Protein AF-A0A3P6GX51-F1 (afdb_monomer_lite)

Structure (mmCIF, N/CA/C/O backbone):
data_AF-A0A3P6GX51-F1
#
_entry.id   AF-A0A3P6GX51-F1
#
loop_
_atom_site.group_PDB
_atom_site.id
_atom_site.type_symbol
_atom_site.label_atom_id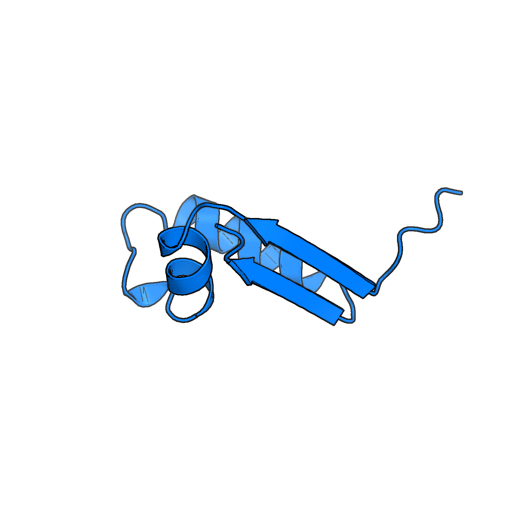
_atom_site.label_alt_id
_atom_site.label_comp_id
_atom_site.label_asym_id
_atom_site.label_entity_id
_atom_site.label_seq_id
_atom_site.pdbx_PDB_ins_code
_atom_site.Cartn_x
_atom_site.Cartn_y
_atom_site.Cartn_z
_atom_site.occupancy
_atom_site.B_iso_or_equiv
_atom_site.auth_seq_id
_atom_site.auth_comp_id
_atom_site.auth_asym_id
_atom_site.auth_atom_id
_atom_site.pdbx_PDB_model_num
ATOM 1 N N . MET A 1 1 ? 29.051 5.212 -3.534 1.00 50.97 1 MET A N 1
ATOM 2 C CA . MET A 1 1 ? 27.669 5.575 -3.159 1.00 50.97 1 MET A CA 1
ATOM 3 C C . MET A 1 1 ? 26.766 4.453 -3.630 1.00 50.97 1 MET A C 1
ATOM 5 O O . MET A 1 1 ? 26.867 4.096 -4.795 1.00 50.97 1 MET A O 1
ATOM 9 N N . LEU A 1 2 ? 25.968 3.848 -2.746 1.00 57.16 2 LEU A N 1
ATOM 10 C CA . LEU A 1 2 ? 24.948 2.888 -3.175 1.00 57.16 2 LEU A CA 1
ATOM 11 C C . LEU A 1 2 ? 23.919 3.671 -3.989 1.00 57.16 2 LEU A C 1
ATOM 13 O O . LEU A 1 2 ? 23.203 4.504 -3.438 1.00 57.16 2 LEU A O 1
ATOM 17 N N . GLN A 1 3 ? 23.904 3.467 -5.304 1.00 59.00 3 GLN A N 1
ATOM 18 C CA . GLN A 1 3 ? 22.864 4.008 -6.164 1.00 59.00 3 GLN A CA 1
ATOM 19 C C . GLN A 1 3 ? 21.608 3.184 -5.888 1.00 59.00 3 GLN A C 1
ATOM 21 O O . GLN A 1 3 ? 21.389 2.136 -6.488 1.00 59.00 3 GLN A O 1
ATOM 26 N N . LEU A 1 4 ? 20.842 3.607 -4.883 1.00 66.69 4 LEU A N 1
ATOM 27 C CA . LEU A 1 4 ? 19.539 3.026 -4.605 1.00 66.69 4 LEU A CA 1
ATOM 28 C C . LEU A 1 4 ? 18.672 3.279 -5.835 1.00 66.69 4 LEU A C 1
ATOM 30 O O . LEU A 1 4 ? 18.489 4.426 -6.246 1.00 66.69 4 LEU A O 1
ATOM 34 N N . SER A 1 5 ? 18.191 2.196 -6.443 1.00 75.12 5 SER A N 1
ATOM 35 C CA . SER A 1 5 ? 17.192 2.298 -7.495 1.00 75.12 5 SER A CA 1
ATOM 36 C C . SER A 1 5 ? 15.990 3.042 -6.931 1.00 75.12 5 SER A C 1
ATOM 38 O O . SER A 1 5 ? 15.436 2.667 -5.899 1.00 75.12 5 SER A O 1
ATOM 40 N N . THR A 1 6 ? 15.588 4.111 -7.606 1.00 80.44 6 THR A N 1
ATOM 41 C CA . THR A 1 6 ? 14.341 4.811 -7.303 1.00 80.44 6 THR A CA 1
ATOM 42 C C . THR A 1 6 ? 13.121 4.063 -7.847 1.00 80.44 6 THR A C 1
ATOM 44 O O . THR A 1 6 ? 12.001 4.453 -7.538 1.00 80.44 6 THR A O 1
ATOM 47 N N . TYR A 1 7 ? 13.334 2.990 -8.617 1.00 90.06 7 TYR A N 1
ATOM 48 C CA . TYR A 1 7 ? 12.314 2.060 -9.098 1.00 90.06 7 TYR A CA 1
ATOM 49 C C . TYR A 1 7 ? 12.410 0.765 -8.303 1.00 90.06 7 TYR A C 1
ATOM 51 O O . TYR A 1 7 ? 13.446 0.091 -8.339 1.00 90.06 7 TYR A O 1
ATOM 59 N N . GLN A 1 8 ? 11.347 0.412 -7.590 1.00 91.06 8 GLN A N 1
ATOM 60 C CA . GLN A 1 8 ? 11.357 -0.742 -6.709 1.00 91.06 8 GLN A CA 1
ATOM 61 C C . GLN A 1 8 ? 10.104 -1.599 -6.896 1.00 91.06 8 GLN A C 1
ATOM 63 O O . GLN A 1 8 ? 8.974 -1.131 -6.776 1.00 91.06 8 GLN A O 1
ATOM 68 N N . ALA A 1 9 ? 10.328 -2.884 -7.158 1.00 94.06 9 ALA A N 1
ATOM 69 C CA . ALA A 1 9 ? 9.292 -3.902 -7.207 1.00 94.06 9 ALA A CA 1
ATOM 70 C C . ALA A 1 9 ? 9.529 -4.923 -6.093 1.00 94.06 9 ALA A C 1
ATOM 72 O O . ALA A 1 9 ? 10.660 -5.373 -5.884 1.00 94.06 9 ALA A O 1
ATOM 73 N N . PHE A 1 10 ? 8.465 -5.271 -5.380 1.00 95.00 10 PHE A N 1
ATOM 74 C CA . PHE A 1 10 ? 8.457 -6.277 -4.326 1.00 95.00 10 PHE A CA 1
ATOM 75 C C . PHE A 1 10 ? 7.460 -7.389 -4.658 1.00 95.00 10 PHE A C 1
ATOM 77 O O . PHE A 1 10 ? 6.415 -7.153 -5.263 1.00 95.00 10 PHE A O 1
ATOM 84 N N . GLY A 1 11 ? 7.774 -8.603 -4.218 1.00 97.06 11 GLY A N 1
ATOM 85 C CA . GLY A 1 11 ? 6.841 -9.722 -4.176 1.00 97.06 11 GLY A CA 1
ATOM 86 C C . GLY A 1 11 ? 6.512 -10.069 -2.729 1.00 97.06 11 GLY A C 1
ATOM 87 O O . GLY A 1 11 ? 7.384 -9.969 -1.866 1.00 97.06 11 GLY A O 1
ATOM 88 N N . THR A 1 12 ? 5.273 -10.463 -2.456 1.00 97.50 12 THR A N 1
ATOM 89 C CA . THR A 1 12 ? 4.856 -10.963 -1.141 1.00 97.50 12 THR A CA 1
ATOM 90 C C . THR A 1 12 ? 3.912 -12.149 -1.291 1.00 97.50 12 THR A C 1
ATOM 92 O O . THR A 1 12 ? 3.051 -12.148 -2.161 1.00 97.50 12 THR A O 1
ATOM 95 N N . ASP A 1 13 ? 4.046 -13.142 -0.423 1.00 98.06 13 ASP A N 1
ATOM 96 C CA . ASP A 1 13 ? 3.099 -14.248 -0.239 1.00 98.06 13 ASP A CA 1
ATOM 97 C C . ASP A 1 13 ? 1.917 -13.862 0.674 1.00 98.06 13 ASP A C 1
ATOM 99 O O . ASP A 1 13 ? 0.976 -14.629 0.875 1.00 98.06 13 ASP A O 1
ATOM 103 N N . CYS A 1 14 ? 1.914 -12.639 1.209 1.00 97.06 14 CYS A N 1
ATOM 104 C CA . CYS A 1 14 ? 0.844 -12.121 2.043 1.00 97.06 14 CYS A CA 1
ATOM 105 C C . CYS A 1 14 ? -0.145 -11.306 1.202 1.00 97.06 14 CYS A C 1
ATOM 107 O O . CYS A 1 14 ? 0.054 -10.121 0.921 1.00 97.06 14 CYS A O 1
ATOM 109 N N . LYS A 1 15 ? -1.262 -11.933 0.821 1.00 96.75 15 LYS A N 1
ATOM 110 C CA . LYS A 1 15 ? -2.345 -11.258 0.084 1.00 96.75 15 LYS A CA 1
ATOM 111 C C . LYS A 1 15 ? -2.942 -10.075 0.860 1.00 96.75 15 LYS A C 1
ATOM 113 O O . LYS A 1 15 ? -3.331 -9.068 0.260 1.00 96.75 15 LYS A O 1
ATOM 118 N N . ASP A 1 16 ? -2.970 -10.173 2.186 1.00 97.19 16 ASP A N 1
ATOM 119 C CA . ASP A 1 16 ? -3.479 -9.105 3.043 1.00 97.19 16 ASP A CA 1
ATOM 120 C C . ASP A 1 16 ? -2.573 -7.875 2.996 1.00 97.19 16 ASP A C 1
ATOM 122 O O . ASP A 1 16 ? -3.089 -6.765 2.952 1.00 97.19 16 ASP A O 1
ATOM 126 N N . LEU A 1 17 ? -1.249 -8.032 2.871 1.00 96.62 17 LEU A N 1
ATOM 127 C CA . LEU A 1 17 ? -0.327 -6.898 2.746 1.00 96.62 17 LEU A CA 1
ATOM 128 C C . LEU A 1 17 ? -0.612 -6.063 1.489 1.00 96.62 17 LEU A C 1
ATOM 130 O O . LEU A 1 17 ? -0.604 -4.833 1.540 1.00 96.62 17 LEU A O 1
ATOM 134 N N . VAL A 1 18 ? -0.917 -6.717 0.365 1.00 96.69 18 VAL A N 1
ATOM 135 C CA . VAL A 1 18 ? -1.321 -6.016 -0.865 1.00 96.69 18 VAL A CA 1
ATOM 136 C C . VAL A 1 18 ? -2.627 -5.248 -0.636 1.00 96.69 18 VAL A C 1
ATOM 138 O O . VAL A 1 18 ? -2.733 -4.083 -1.024 1.00 96.69 18 VAL A O 1
ATOM 141 N N . SER A 1 19 ? -3.591 -5.863 0.054 1.00 97.19 19 SER A N 1
ATOM 142 C CA . SER A 1 19 ? -4.883 -5.245 0.387 1.00 97.19 19 SER A CA 1
ATOM 143 C C . SER A 1 19 ? -4.732 -4.057 1.345 1.00 97.19 19 SER A C 1
ATOM 145 O O . SER A 1 19 ? -5.337 -3.010 1.129 1.00 97.19 19 SER A O 1
ATOM 147 N N . MET A 1 20 ? -3.870 -4.172 2.359 1.00 97.12 20 MET A N 1
ATOM 148 C CA . MET A 1 20 ? -3.577 -3.109 3.325 1.00 97.12 20 MET A CA 1
ATOM 149 C C . MET A 1 20 ? -2.969 -1.863 2.671 1.00 97.12 20 MET A C 1
ATOM 151 O O . MET A 1 20 ? -3.174 -0.749 3.143 1.00 97.12 20 MET A O 1
ATOM 155 N N . ILE A 1 21 ? -2.210 -2.027 1.586 1.00 94.56 21 ILE A N 1
AT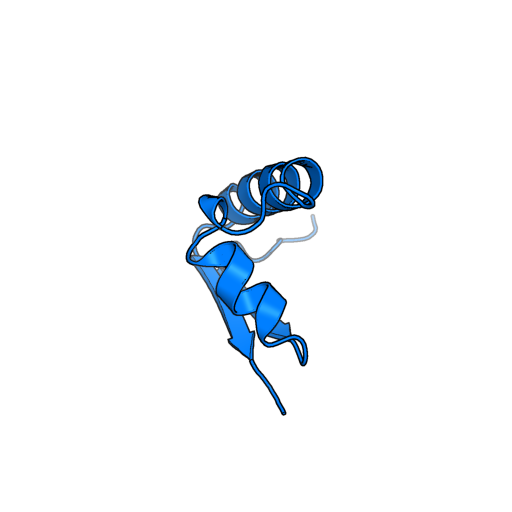OM 156 C CA . ILE A 1 21 ? -1.618 -0.899 0.854 1.00 94.56 21 ILE A CA 1
ATOM 157 C C . ILE A 1 21 ? -2.651 -0.225 -0.059 1.00 94.56 21 ILE A C 1
ATOM 159 O O . ILE A 1 21 ? -2.551 0.980 -0.296 1.00 94.56 21 ILE A O 1
ATOM 163 N N . GLN A 1 22 ? -3.624 -0.980 -0.579 1.00 94.69 22 GLN A N 1
ATOM 164 C CA . GLN A 1 22 ? -4.705 -0.450 -1.417 1.00 94.69 22 GLN A CA 1
ATOM 165 C C . GLN A 1 22 ? -5.748 0.316 -0.597 1.00 94.69 22 GLN A C 1
ATOM 167 O O . GLN A 1 22 ? -6.171 1.391 -1.015 1.00 94.69 22 GLN A O 1
ATOM 172 N N . ASP A 1 23 ? -6.121 -0.211 0.570 1.00 96.69 23 ASP A N 1
ATOM 173 C CA . ASP A 1 23 ? -7.062 0.424 1.492 1.00 96.69 23 ASP A CA 1
ATOM 174 C C . ASP A 1 23 ? -6.547 0.358 2.941 1.00 96.69 23 ASP A C 1
ATOM 176 O O . ASP A 1 23 ? -6.991 -0.477 3.733 1.00 96.69 23 ASP A O 1
ATOM 180 N N . PRO A 1 24 ? -5.604 1.235 3.330 1.00 95.75 24 PRO A N 1
ATOM 181 C CA . PRO A 1 24 ? -5.065 1.244 4.689 1.00 95.75 24 PRO A CA 1
ATOM 182 C C . PRO A 1 24 ? -6.111 1.611 5.753 1.00 95.75 24 PRO A C 1
ATOM 184 O O . PRO A 1 24 ? -5.919 1.297 6.928 1.00 95.75 24 PRO A O 1
ATOM 187 N N . GLY A 1 25 ? -7.222 2.255 5.369 1.00 96.31 25 GLY A N 1
ATOM 188 C CA . GLY A 1 25 ? -8.297 2.640 6.287 1.00 96.31 25 GLY A CA 1
ATOM 189 C C . GLY A 1 25 ? -9.071 1.443 6.844 1.00 96.31 25 GLY A C 1
ATOM 190 O O . GLY A 1 25 ? -9.561 1.507 7.972 1.00 96.31 25 GLY A O 1
ATOM 191 N N . ALA A 1 26 ? -9.113 0.333 6.103 1.00 97.75 26 ALA A N 1
ATOM 192 C CA . ALA A 1 26 ? -9.740 -0.913 6.540 1.00 97.75 26 ALA A CA 1
ATOM 193 C C . ALA A 1 26 ? -8.951 -1.661 7.637 1.00 97.75 26 ALA A C 1
ATOM 195 O O . ALA A 1 26 ? -9.474 -2.608 8.224 1.00 97.75 26 ALA A O 1
ATOM 196 N N . TRP A 1 27 ? -7.717 -1.236 7.951 1.00 97.69 27 TRP A N 1
ATOM 197 C CA . TRP A 1 27 ? -6.797 -1.956 8.843 1.00 97.69 27 TRP A CA 1
ATOM 198 C C . TRP A 1 27 ? -6.301 -1.093 10.019 1.00 97.69 27 TRP A C 1
ATOM 200 O O . TRP A 1 27 ? -5.095 -0.884 10.179 1.00 97.69 27 TRP A O 1
ATOM 210 N N . PRO A 1 28 ? -7.199 -0.607 10.899 1.00 97.06 28 PRO A N 1
ATOM 211 C CA . PRO A 1 28 ? -6.844 0.333 11.969 1.00 97.06 28 PRO A CA 1
ATOM 212 C C . PRO A 1 28 ? -5.816 -0.226 12.966 1.00 97.06 28 PRO A C 1
ATOM 214 O O . PRO A 1 28 ? -4.992 0.526 13.492 1.00 97.06 28 PRO A O 1
ATOM 217 N N . ASN A 1 29 ? -5.811 -1.547 13.171 1.00 98.06 29 ASN A N 1
ATOM 218 C CA . ASN A 1 29 ? -4.855 -2.232 14.046 1.00 98.06 29 ASN A CA 1
ATOM 219 C C . ASN A 1 29 ? -3.406 -2.166 13.535 1.00 98.06 29 ASN A C 1
ATOM 221 O O . ASN A 1 29 ? -2.494 -2.316 14.338 1.00 98.06 29 ASN A O 1
ATOM 225 N N . PHE A 1 30 ? -3.198 -1.910 12.238 1.00 97.62 30 PHE A N 1
ATOM 226 C CA . PHE A 1 30 ? -1.879 -1.773 11.603 1.00 97.62 30 PHE A CA 1
ATOM 227 C C . PHE A 1 30 ? -1.556 -0.320 11.232 1.00 97.62 30 PHE A C 1
ATOM 229 O O . PHE A 1 30 ? -0.685 -0.044 10.408 1.00 97.62 30 PHE A O 1
ATOM 236 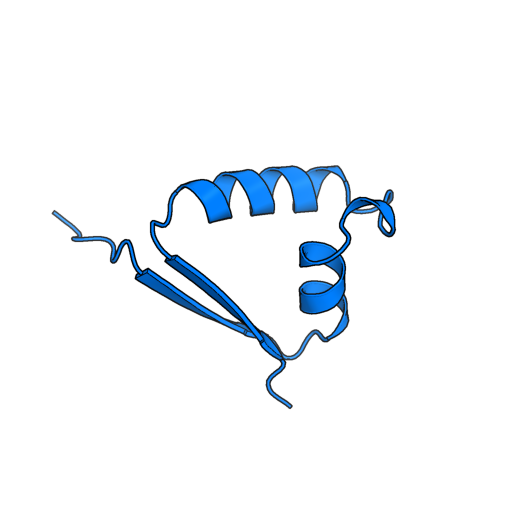N N . SER A 1 31 ? -2.295 0.643 11.788 1.00 96.88 31 SER A N 1
ATOM 237 C CA . SER A 1 31 ? -2.190 2.052 11.397 1.00 96.88 31 SER A CA 1
ATOM 238 C C . SER A 1 31 ? -0.776 2.629 11.547 1.00 96.88 31 SER A C 1
ATOM 240 O O . SER A 1 31 ? -0.374 3.470 10.739 1.00 96.88 31 SER A O 1
ATOM 242 N N . THR A 1 32 ? 0.002 2.167 12.531 1.00 97.94 32 THR A N 1
ATOM 243 C CA . THR A 1 32 ? 1.386 2.620 12.741 1.00 97.94 32 THR A CA 1
ATOM 244 C C . THR A 1 32 ? 2.317 2.066 11.664 1.00 97.94 32 THR A C 1
ATOM 246 O O . THR A 1 32 ? 3.050 2.821 11.024 1.00 97.94 32 THR A O 1
ATOM 249 N N . GLU A 1 33 ? 2.247 0.764 11.414 1.00 98.00 33 GLU A N 1
ATOM 250 C CA . GLU A 1 33 ? 3.047 0.043 10.427 1.00 98.00 33 GLU A CA 1
ATOM 251 C C . GLU A 1 33 ? 2.746 0.544 9.014 1.00 98.00 33 GLU A C 1
ATOM 253 O O . GLU A 1 33 ? 3.664 0.843 8.250 1.00 98.00 33 GLU A O 1
ATOM 258 N N . LEU A 1 34 ? 1.463 0.719 8.683 1.00 97.62 34 LEU A N 1
ATOM 259 C CA . LEU A 1 34 ? 1.038 1.232 7.383 1.00 97.62 34 LEU A CA 1
ATOM 260 C C . LEU A 1 34 ? 1.473 2.678 7.177 1.00 97.62 34 LEU A C 1
ATOM 262 O O . LEU A 1 34 ? 1.889 3.037 6.077 1.00 97.62 34 LEU A O 1
ATOM 266 N N . LYS A 1 35 ? 1.472 3.508 8.224 1.00 97.62 35 LYS A N 1
ATOM 267 C CA . LYS A 1 35 ? 2.004 4.871 8.129 1.00 97.62 35 LYS A CA 1
ATOM 268 C C . LYS A 1 35 ? 3.497 4.878 7.801 1.00 97.62 35 LYS A C 1
ATOM 270 O O . LYS A 1 35 ? 3.920 5.657 6.945 1.00 97.62 35 LYS A O 1
ATOM 275 N N . GLU A 1 36 ? 4.293 4.028 8.445 1.00 97.69 36 GLU A N 1
ATOM 276 C CA . GLU A 1 36 ? 5.726 3.923 8.143 1.00 97.69 36 GLU A CA 1
ATOM 277 C C . GLU A 1 36 ? 5.980 3.316 6.758 1.00 97.69 36 GLU A C 1
ATOM 279 O O . GLU A 1 36 ? 6.822 3.820 6.011 1.00 97.69 36 GLU A O 1
ATOM 284 N N . LEU A 1 37 ? 5.194 2.318 6.351 1.00 95.56 37 LEU A N 1
ATOM 285 C CA . LEU A 1 37 ? 5.268 1.739 5.012 1.00 95.56 37 LEU A CA 1
ATOM 286 C C . LEU A 1 37 ? 4.945 2.768 3.921 1.00 95.56 37 LEU A C 1
ATOM 288 O O . LEU A 1 37 ? 5.659 2.842 2.923 1.00 95.56 37 LEU A O 1
ATOM 292 N N . MET A 1 38 ? 3.929 3.614 4.115 1.00 94.75 38 MET A N 1
ATOM 293 C CA . MET A 1 38 ? 3.590 4.682 3.163 1.00 94.75 38 MET A CA 1
ATOM 294 C C . MET A 1 38 ? 4.687 5.751 3.078 1.00 94.75 38 MET A C 1
ATOM 296 O O . MET A 1 38 ? 5.001 6.226 1.985 1.00 94.75 38 MET A O 1
ATOM 300 N N . LYS A 1 39 ? 5.327 6.093 4.206 1.00 95.38 39 LYS A N 1
ATOM 301 C CA . LYS A 1 39 ? 6.507 6.977 4.219 1.00 95.38 39 LYS A CA 1
ATOM 302 C C . LYS A 1 39 ? 7.716 6.357 3.524 1.00 95.38 39 LYS A C 1
ATOM 304 O O . LYS A 1 39 ? 8.531 7.086 2.968 1.00 95.38 39 LYS A O 1
ATOM 309 N N . LEU A 1 40 ? 7.886 5.041 3.608 1.00 92.19 40 LEU A N 1
ATOM 310 C CA . LEU A 1 40 ? 8.948 4.333 2.898 1.00 92.19 40 LEU A CA 1
ATOM 311 C C . LEU A 1 40 ? 8.652 4.302 1.396 1.00 92.19 40 LEU A C 1
ATOM 313 O O . LEU A 1 40 ? 9.525 4.636 0.600 1.00 92.19 40 LEU A O 1
ATOM 317 N N . LYS A 1 41 ? 7.409 3.975 1.025 1.00 92.44 41 LYS A N 1
ATOM 318 C CA . LYS A 1 41 ? 6.921 3.967 -0.357 1.00 92.44 41 LYS A CA 1
ATOM 319 C C . LYS A 1 41 ? 7.175 5.302 -1.061 1.00 92.44 41 LYS A C 1
ATOM 321 O O . LYS A 1 41 ? 7.641 5.295 -2.193 1.00 92.44 41 LYS A O 1
ATOM 326 N N . SER A 1 42 ? 6.946 6.435 -0.392 1.00 92.12 42 SER A N 1
ATOM 327 C CA . SER A 1 42 ? 7.151 7.767 -0.987 1.00 92.12 42 SER A CA 1
ATOM 328 C C . SER A 1 42 ? 8.614 8.133 -1.273 1.00 92.12 42 SER A C 1
ATOM 330 O O . SER A 1 42 ? 8.868 9.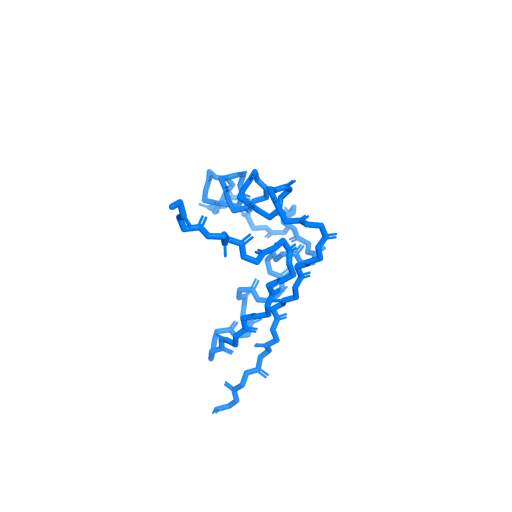155 -1.909 1.00 92.12 42 SER A O 1
ATOM 332 N N . ARG A 1 43 ? 9.585 7.324 -0.825 1.00 91.25 43 ARG A N 1
ATOM 333 C CA . ARG A 1 43 ? 11.015 7.515 -1.134 1.00 91.25 43 ARG A CA 1
ATOM 334 C C . ARG A 1 43 ? 11.409 6.959 -2.503 1.00 91.25 43 ARG A C 1
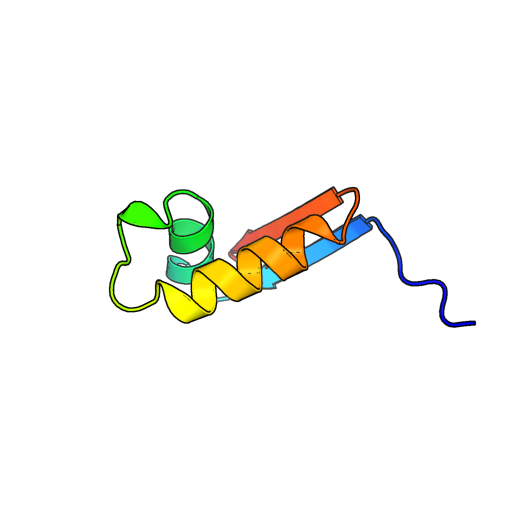ATOM 336 O O . ARG A 1 43 ? 12.517 7.234 -2.960 1.00 91.25 43 ARG A O 1
ATOM 343 N N . PHE A 1 44 ? 10.532 6.186 -3.139 1.00 90.94 44 PHE A N 1
ATOM 344 C CA . PHE A 1 44 ? 10.736 5.629 -4.471 1.00 90.94 44 PHE A CA 1
ATOM 345 C C . PHE A 1 44 ? 9.955 6.450 -5.505 1.00 90.94 44 PHE A C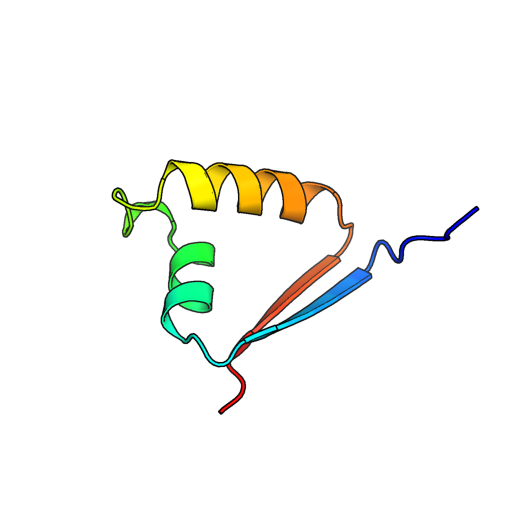 1
ATOM 347 O O . PHE A 1 44 ? 8.843 6.899 -5.239 1.00 90.94 44 PHE A O 1
ATOM 354 N N . ILE A 1 45 ? 10.545 6.646 -6.685 1.00 91.44 45 ILE A N 1
ATOM 355 C CA . ILE A 1 45 ? 9.866 7.244 -7.845 1.00 91.44 45 ILE A CA 1
ATOM 356 C C . ILE A 1 45 ? 8.780 6.292 -8.348 1.00 91.44 45 ILE A C 1
ATOM 358 O O . ILE A 1 45 ? 7.697 6.739 -8.713 1.00 91.44 45 ILE A O 1
ATOM 362 N N . ASP A 1 46 ? 9.069 4.992 -8.329 1.00 92.06 46 ASP A N 1
ATOM 363 C CA . ASP A 1 46 ? 8.112 3.948 -8.661 1.00 92.06 46 ASP A CA 1
ATOM 364 C C . ASP A 1 46 ? 8.186 2.823 -7.628 1.00 92.06 46 ASP A C 1
ATOM 366 O O . ASP A 1 46 ? 9.269 2.348 -7.272 1.00 92.06 46 ASP A O 1
ATOM 370 N N . PHE A 1 47 ? 7.021 2.418 -7.134 1.00 93.56 47 PHE A N 1
ATOM 371 C CA . PHE A 1 47 ? 6.871 1.380 -6.126 1.00 93.56 47 PHE A CA 1
ATOM 372 C C . PHE A 1 47 ? 5.732 0.455 -6.529 1.00 93.56 47 PHE A C 1
ATOM 374 O O . PHE A 1 47 ? 4.571 0.874 -6.600 1.00 93.56 47 PHE A O 1
ATOM 381 N N . SER A 1 48 ? 6.049 -0.827 -6.673 1.00 94.38 48 SER A N 1
ATOM 382 C CA . SER A 1 48 ? 5.062 -1.890 -6.832 1.00 94.38 48 SER A CA 1
ATOM 383 C C . SER A 1 48 ? 5.282 -2.998 -5.809 1.00 94.38 48 SER A C 1
ATOM 385 O O . SER A 1 48 ? 6.405 -3.302 -5.407 1.00 94.38 48 SER A O 1
ATOM 387 N N . ILE A 1 49 ? 4.182 -3.603 -5.377 1.00 95.75 49 ILE A N 1
ATOM 388 C CA . ILE A 1 49 ? 4.180 -4.817 -4.570 1.00 95.75 49 ILE A CA 1
ATOM 389 C C . ILE A 1 49 ? 3.061 -5.716 -5.073 1.00 95.75 49 ILE A C 1
ATOM 391 O O . ILE A 1 49 ? 1.917 -5.274 -5.202 1.00 95.75 49 ILE A O 1
ATOM 395 N N . VAL A 1 50 ? 3.407 -6.954 -5.410 1.00 96.88 50 VAL A N 1
ATOM 396 C CA . VAL A 1 50 ? 2.477 -7.924 -5.994 1.00 96.88 50 VAL A CA 1
ATOM 397 C C . VAL A 1 50 ? 2.434 -9.193 -5.160 1.00 96.88 50 VAL A C 1
ATOM 399 O O . VAL A 1 50 ? 3.423 -9.577 -4.536 1.00 96.88 50 VAL A O 1
ATOM 402 N N . PHE A 1 51 ? 1.274 -9.844 -5.159 1.00 97.69 51 PHE A N 1
ATOM 403 C CA . PHE A 1 51 ? 1.125 -11.154 -4.547 1.00 97.69 51 PHE A CA 1
ATOM 404 C C . PHE A 1 51 ? 1.810 -12.221 -5.410 1.00 97.69 51 PHE A C 1
ATOM 406 O O . PHE A 1 51 ? 1.590 -12.262 -6.623 1.00 97.69 51 PHE A O 1
ATOM 413 N N . ILE A 1 52 ? 2.612 -13.078 -4.785 1.00 97.56 52 ILE A N 1
ATOM 414 C CA . ILE A 1 52 ? 3.256 -14.239 -5.401 1.00 97.56 52 ILE A CA 1
ATOM 415 C C . ILE A 1 52 ? 2.851 -15.478 -4.581 1.00 97.56 52 ILE A C 1
ATOM 417 O O . ILE A 1 52 ? 3.078 -15.455 -3.374 1.00 97.56 52 ILE A O 1
ATOM 421 N N . PRO A 1 53 ? 2.229 -16.506 -5.197 1.00 93.12 53 PRO A N 1
ATOM 422 C CA . PRO A 1 53 ? 1.834 -17.742 -4.514 1.00 93.12 53 PRO A CA 1
ATOM 423 C C . PRO A 1 53 ? 2.993 -18.560 -3.941 1.00 93.12 53 PRO A C 1
ATOM 425 O O . PRO A 1 53 ? 4.098 -18.520 -4.533 1.00 93.12 53 PRO A O 1
#

Organism: Brassica oleracea (NCBI:txid3712)

Sequence (53 aa):
MLQLSTYQAFGTDCKDLVSMIQDPGAWPNFSTELKELMKLKSRFIDFSIVFIP

Radius of gyration: 12.16 Å; chains: 1; bounding box: 37×26×23 Å

pLDDT: mean 92.07, std 10.54, range [50.97, 98.06]

Foldseek 3Di:
DPPPALADEEEDQDPVVVVCQVPVVVPPVCVVVSVVVVVVCVSHPHYYYYYDD

Secondary structure (DSSP, 8-state):
-----SEEEEEES-HHHHHHHH-GGG-GGGHHHHHHHHHHHTTSSEEEEEE--